Protein AF-A0A522DQC0-F1 (afdb_monomer)

Mean predicted aligned error: 7.83 Å

Sequence (128 aa):
MSCIRFNTAAQRRQMRAMAPAMLTSEQAAVLHPSPEITPSKLSRLRLLAAHTNPKIRESVASSPNTPADVFAALARDTDEGVRSCVARNEATPCDVLRSLADDRSERVRGFLAVNFYVPSDVMQRLAR

Radius of gyration: 23.5 Å; Cα contacts (8 Å, |Δi|>4): 127; chains: 1; bounding box: 37×44×71 Å

pLDDT: mean 92.21, std 9.68, range [51.28, 98.75]

Structure (mmCIF, N/CA/C/O backbone):
data_AF-A0A522DQC0-F1
#
_entry.id   AF-A0A522DQC0-F1
#
loop_
_atom_site.group_PDB
_atom_site.id
_atom_site.type_symbol
_atom_site.label_atom_id
_atom_site.label_alt_id
_atom_site.label_comp_id
_atom_site.label_asym_id
_atom_site.label_entity_id
_atom_site.label_seq_id
_atom_site.pdbx_PDB_ins_code
_atom_site.Cartn_x
_atom_site.Cartn_y
_atom_site.Cartn_z
_atom_site.occupancy
_atom_site.B_iso_or_equiv
_atom_site.auth_seq_id
_atom_site.auth_comp_id
_atom_site.auth_asym_id
_atom_site.auth_atom_id
_atom_site.pdbx_PDB_model_num
ATOM 1 N N . MET A 1 1 ? -0.434 19.358 60.587 1.00 52.31 1 MET A N 1
ATOM 2 C CA . MET A 1 1 ? -1.896 19.273 60.363 1.00 52.31 1 MET A CA 1
ATOM 3 C C . MET A 1 1 ? -2.136 19.262 58.862 1.00 52.31 1 MET A C 1
ATOM 5 O O . MET A 1 1 ? -1.860 20.260 58.217 1.00 52.31 1 MET A O 1
ATOM 9 N N . SER A 1 2 ? -2.508 18.112 58.294 1.00 51.28 2 SER A N 1
ATOM 10 C CA . SER A 1 2 ? -2.660 17.948 56.842 1.00 51.28 2 SER A CA 1
ATOM 11 C C . SER A 1 2 ? -4.029 18.461 56.391 1.00 51.28 2 SER A C 1
ATOM 13 O O . SER A 1 2 ? -5.060 17.949 56.823 1.00 51.28 2 SER A O 1
ATOM 15 N N . CYS A 1 3 ? -4.043 19.492 55.548 1.00 53.19 3 CYS A N 1
ATOM 16 C CA . CYS A 1 3 ? -5.248 20.133 55.025 1.00 53.19 3 CYS A CA 1
ATOM 17 C C . CYS A 1 3 ? -5.800 19.356 53.820 1.00 53.19 3 CYS A C 1
ATOM 19 O O . CYS A 1 3 ? -5.834 19.876 52.706 1.00 53.19 3 CYS A O 1
ATOM 21 N N . ILE A 1 4 ? -6.221 18.103 54.007 1.00 58.44 4 ILE A N 1
ATOM 22 C CA . ILE A 1 4 ? -6.926 17.378 52.943 1.00 58.44 4 ILE A CA 1
ATOM 23 C C . ILE A 1 4 ? -8.374 17.879 52.922 1.00 58.44 4 ILE A C 1
ATOM 25 O O . ILE A 1 4 ? -9.201 17.483 53.742 1.00 58.44 4 ILE A O 1
ATOM 29 N N . ARG A 1 5 ? -8.687 18.790 51.994 1.00 73.50 5 ARG A N 1
ATOM 30 C CA . ARG A 1 5 ? -10.072 19.169 51.683 1.00 73.50 5 ARG A CA 1
ATOM 31 C C . ARG A 1 5 ? -10.672 18.134 50.737 1.00 73.50 5 ARG A C 1
ATOM 33 O O . ARG A 1 5 ? -10.194 17.962 49.620 1.00 73.50 5 ARG A O 1
ATOM 40 N N . PHE A 1 6 ? -11.755 17.490 51.159 1.00 79.50 6 PHE A N 1
ATOM 41 C CA . PHE A 1 6 ? -12.569 16.662 50.273 1.00 79.50 6 PHE A CA 1
ATOM 42 C C . PHE A 1 6 ? -13.533 17.536 49.465 1.00 79.50 6 PHE A C 1
ATOM 44 O O . PHE A 1 6 ? -14.190 18.419 50.016 1.00 79.50 6 PHE A O 1
ATOM 51 N N . ASN A 1 7 ? -13.655 17.262 48.165 1.00 88.00 7 ASN A N 1
ATOM 52 C CA . ASN A 1 7 ? -14.632 17.939 47.315 1.00 88.00 7 ASN A CA 1
ATOM 53 C C . ASN A 1 7 ? -16.065 17.655 47.783 1.00 88.00 7 ASN A C 1
ATOM 55 O O . ASN A 1 7 ? -16.424 16.513 48.092 1.00 88.00 7 ASN A O 1
ATOM 59 N N . THR A 1 8 ? -16.905 18.689 47.770 1.00 91.69 8 THR A N 1
ATOM 60 C CA . THR A 1 8 ? -18.338 18.575 48.056 1.00 91.69 8 THR A CA 1
ATOM 61 C C . THR A 1 8 ? -19.047 17.729 46.995 1.00 91.69 8 THR A C 1
ATOM 63 O O . THR A 1 8 ? -18.550 17.520 45.885 1.00 91.69 8 THR A O 1
ATOM 66 N N . ALA A 1 9 ? -20.256 17.252 47.301 1.00 90.75 9 ALA A N 1
ATOM 67 C CA . ALA A 1 9 ? -21.070 16.519 46.331 1.00 90.75 9 ALA A CA 1
ATOM 68 C C . ALA A 1 9 ? -21.357 17.342 45.059 1.00 90.75 9 ALA A C 1
ATOM 70 O O . ALA A 1 9 ? -21.350 16.786 43.962 1.00 90.75 9 ALA A O 1
ATOM 71 N N . ALA A 1 10 ? -21.552 18.659 45.196 1.00 89.38 10 ALA A N 1
ATOM 72 C CA . ALA A 1 10 ? -21.733 19.565 44.065 1.00 89.38 10 ALA A CA 1
ATOM 73 C C . ALA A 1 10 ? -20.464 19.656 43.205 1.00 89.38 10 ALA A C 1
ATOM 75 O O . ALA A 1 10 ? -20.542 19.466 41.994 1.00 89.38 10 ALA A O 1
ATOM 76 N N . GLN A 1 11 ? -19.295 19.822 43.833 1.00 89.94 11 GLN A N 1
ATOM 77 C CA . GLN A 1 11 ? -18.004 19.850 43.135 1.00 89.94 11 GLN A CA 1
ATOM 78 C C . GLN A 1 11 ? -17.723 18.529 42.405 1.00 89.94 11 GLN A C 1
ATOM 80 O O . GLN A 1 11 ? -17.320 18.542 41.248 1.00 89.94 11 GLN A O 1
ATOM 85 N N . ARG A 1 12 ? -18.015 17.374 43.019 1.00 87.44 12 ARG A N 1
ATOM 86 C CA . ARG A 1 12 ? -17.865 16.063 42.357 1.00 87.44 12 ARG A CA 1
ATOM 87 C C . ARG A 1 12 ? -18.807 15.885 41.163 1.00 87.44 12 ARG A C 1
ATOM 89 O O . ARG A 1 12 ? -18.398 15.307 40.160 1.00 87.44 12 ARG A O 1
ATOM 96 N N . ARG A 1 13 ? -20.053 16.368 41.247 1.00 87.62 13 ARG A N 1
ATOM 97 C CA . ARG A 1 13 ? -20.993 16.350 40.110 1.00 87.62 13 ARG A CA 1
ATOM 98 C C . ARG A 1 13 ? -20.512 17.248 38.975 1.00 87.62 13 ARG A C 1
ATOM 100 O O . ARG A 1 13 ? -20.504 16.803 37.834 1.00 87.62 13 ARG A O 1
ATOM 107 N N . GLN A 1 14 ? -20.057 18.457 39.294 1.00 85.12 14 GLN A N 1
ATOM 108 C CA . GLN A 1 14 ? -19.501 19.387 38.313 1.00 85.12 14 GLN A CA 1
ATOM 109 C C . GLN A 1 14 ? -18.266 18.802 37.618 1.00 85.12 14 GLN A C 1
ATOM 111 O O . GLN A 1 14 ? -18.183 18.842 36.399 1.00 85.12 14 GLN A O 1
ATOM 116 N N . MET A 1 15 ? -17.357 18.167 38.363 1.00 81.19 15 MET A N 1
ATOM 117 C CA . MET A 1 15 ? -16.194 17.491 37.778 1.00 81.19 15 MET A CA 1
ATOM 118 C C . MET A 1 15 ? -16.575 16.338 36.847 1.00 81.19 15 MET A C 1
ATOM 120 O O . MET A 1 15 ? -15.904 16.149 35.847 1.00 81.19 15 MET A O 1
ATOM 124 N N . ARG A 1 16 ? -17.638 15.574 37.144 1.00 81.81 16 ARG A N 1
ATOM 125 C CA . ARG A 1 16 ? -18.143 14.525 36.236 1.00 81.81 16 ARG A CA 1
ATOM 126 C C . ARG A 1 16 ? -18.809 15.107 34.991 1.00 81.81 16 ARG A C 1
ATOM 128 O O . ARG A 1 16 ? -18.654 14.542 33.921 1.00 81.81 16 ARG A O 1
ATOM 135 N N . ALA A 1 17 ? -19.521 16.224 35.128 1.00 81.56 17 ALA A N 1
ATOM 136 C CA . ALA A 1 17 ? -20.143 16.922 34.003 1.00 81.56 17 ALA A CA 1
ATOM 137 C C . ALA A 1 17 ? -19.109 17.589 33.078 1.00 81.56 17 ALA A C 1
ATOM 139 O O . ALA A 1 17 ? -19.337 17.695 31.880 1.00 81.56 17 ALA A O 1
ATOM 140 N N . MET A 1 18 ? -17.978 18.028 33.640 1.00 73.31 18 MET A N 1
ATOM 141 C CA . MET A 1 18 ? -16.846 18.598 32.903 1.00 73.31 18 MET A CA 1
ATOM 142 C C . MET A 1 18 ? -15.762 17.566 32.574 1.00 73.31 18 MET A C 1
ATOM 144 O O . MET A 1 18 ? -14.758 17.921 31.958 1.00 73.31 18 MET A O 1
ATOM 148 N N . ALA A 1 19 ? -15.924 16.308 33.001 1.00 70.31 19 ALA A N 1
ATOM 149 C CA . ALA A 1 19 ? -14.997 15.253 32.631 1.00 70.31 19 ALA A CA 1
ATOM 150 C C . ALA A 1 19 ? -15.124 15.068 31.119 1.00 70.31 19 ALA A C 1
ATOM 152 O O . ALA A 1 19 ? -16.248 14.889 30.641 1.00 70.31 19 ALA A O 1
ATOM 153 N N . PRO A 1 20 ? -14.020 15.128 30.356 1.00 66.19 20 PRO A N 1
ATOM 154 C CA . PRO A 1 20 ? -14.091 14.829 28.941 1.00 66.19 20 PRO A CA 1
ATOM 155 C C . PRO A 1 20 ? -14.673 13.423 28.810 1.00 66.19 20 PRO A C 1
ATOM 157 O O . PRO A 1 20 ? -14.098 12.456 29.316 1.00 66.19 20 PRO A O 1
ATOM 160 N N . ALA A 1 21 ? -15.845 13.313 28.185 1.00 71.44 21 ALA A N 1
ATOM 161 C CA . ALA A 1 21 ? -16.323 12.020 27.743 1.00 71.44 21 ALA A CA 1
ATOM 162 C C . ALA A 1 21 ? -15.243 11.491 26.799 1.00 71.44 21 ALA A C 1
ATOM 164 O O . ALA A 1 21 ? -14.893 12.172 25.832 1.00 71.44 21 ALA A O 1
ATOM 165 N N . MET A 1 22 ? -14.654 10.335 27.114 1.00 76.06 22 MET A N 1
ATOM 166 C CA . MET A 1 22 ? -13.782 9.671 26.155 1.00 76.06 22 MET A CA 1
ATOM 167 C C . MET A 1 22 ? -14.640 9.350 24.940 1.00 76.06 22 MET A C 1
ATOM 169 O O . MET A 1 22 ? -15.481 8.455 24.987 1.00 76.06 22 MET A O 1
ATOM 173 N N . LEU A 1 23 ? -14.471 10.155 23.894 1.00 83.75 23 LEU A N 1
ATOM 174 C CA . LEU A 1 23 ? -15.137 9.940 22.626 1.00 83.75 23 LEU A CA 1
ATOM 175 C C . LEU A 1 23 ? -14.672 8.594 22.079 1.00 83.75 23 LEU A C 1
ATOM 177 O O . LEU A 1 23 ? -13.484 8.265 22.143 1.00 83.75 23 LEU A O 1
ATOM 181 N N . THR A 1 24 ? -15.600 7.829 21.517 1.00 88.94 24 THR A N 1
ATOM 182 C CA . THR A 1 24 ? -15.217 6.696 20.675 1.00 88.94 24 THR A CA 1
ATOM 183 C C . THR A 1 24 ? -14.480 7.215 19.435 1.00 88.94 24 THR A C 1
ATOM 185 O O . THR A 1 24 ? -14.601 8.388 19.066 1.00 88.94 24 THR A O 1
ATOM 188 N N . SER A 1 25 ? -13.721 6.350 18.759 1.00 84.12 25 SER A N 1
ATOM 189 C CA . SER A 1 25 ? -13.067 6.693 17.486 1.00 84.12 25 SER A CA 1
ATOM 190 C C . SER A 1 25 ? -14.065 7.233 16.455 1.00 84.12 25 SER A C 1
ATOM 192 O O . SER A 1 25 ? -13.773 8.205 15.764 1.00 84.12 25 SER A O 1
ATOM 194 N N . GLU A 1 26 ? -15.265 6.656 16.408 1.00 90.12 26 GLU A N 1
ATOM 195 C CA . GLU A 1 26 ? -16.369 7.089 15.547 1.00 90.12 26 GLU A CA 1
ATOM 196 C C . GLU A 1 26 ? -16.851 8.502 15.899 1.00 90.12 26 GLU A C 1
ATOM 198 O O . GLU A 1 26 ? -16.971 9.354 15.020 1.00 90.12 26 GLU A O 1
ATOM 203 N N .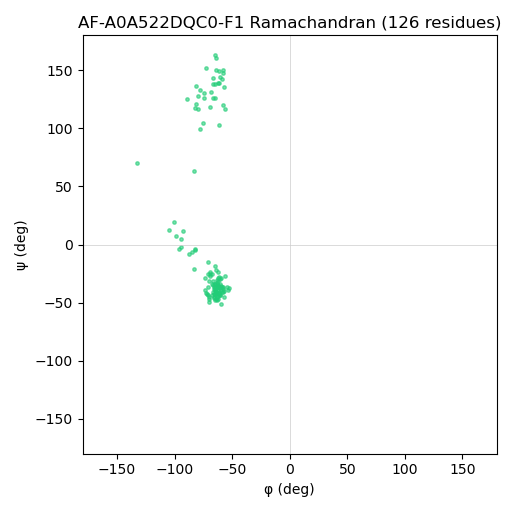 GLN A 1 27 ? -17.069 8.790 17.186 1.00 91.00 27 GLN A N 1
ATOM 204 C CA . GLN A 1 27 ? -17.501 10.116 17.639 1.00 91.00 27 GLN A CA 1
ATOM 205 C C . GLN A 1 27 ? -16.443 11.189 17.357 1.00 91.00 27 GLN A C 1
ATOM 207 O O . GLN A 1 27 ? -16.780 12.288 16.917 1.00 91.00 27 GLN A O 1
ATOM 212 N N . ALA A 1 28 ? -15.163 10.870 17.566 1.00 88.19 28 ALA A N 1
ATOM 213 C CA . ALA A 1 28 ? -14.063 11.768 17.231 1.00 88.19 28 ALA A CA 1
ATOM 214 C C . ALA A 1 28 ? -13.977 12.029 15.716 1.00 88.19 28 ALA A C 1
ATOM 216 O O . ALA A 1 28 ? -13.781 13.173 15.307 1.00 88.19 28 ALA A O 1
ATOM 217 N N . ALA A 1 29 ? -14.178 11.001 14.884 1.00 88.88 29 ALA A N 1
ATOM 218 C CA . ALA A 1 29 ? -14.164 11.130 13.428 1.00 88.88 29 ALA A CA 1
ATOM 219 C C . ALA A 1 29 ? -15.320 11.994 12.892 1.00 88.88 29 ALA A C 1
ATOM 221 O O . ALA A 1 29 ? -15.118 12.762 11.955 1.00 88.88 29 ALA A O 1
ATOM 222 N N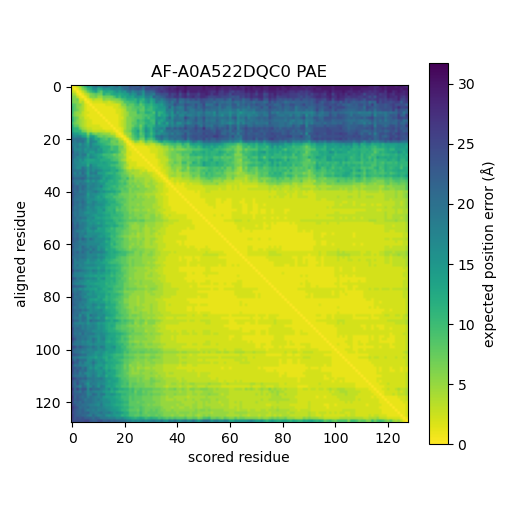 . VAL A 1 30 ? -16.511 11.916 13.500 1.00 90.75 30 VAL A N 1
ATOM 223 C CA . VAL A 1 30 ? -17.662 12.765 13.134 1.00 90.75 30 VAL A CA 1
ATOM 224 C C . VAL A 1 30 ? -17.401 14.236 13.461 1.00 90.75 30 VAL A C 1
ATOM 226 O O . VAL A 1 30 ? -17.745 15.113 12.673 1.00 90.75 30 VAL A O 1
ATOM 229 N N . LEU A 1 31 ? -16.785 14.517 14.612 1.00 90.62 31 LEU A N 1
ATOM 230 C CA . LEU A 1 31 ? -16.466 15.888 15.024 1.00 90.62 31 LEU A CA 1
ATOM 231 C C . LEU A 1 31 ? -15.292 16.486 14.237 1.00 90.62 31 LEU A C 1
ATOM 233 O O . LEU A 1 31 ? -15.223 17.704 14.059 1.00 90.62 31 LEU A O 1
ATOM 237 N N . HIS A 1 32 ? -14.375 15.639 13.767 1.00 87.81 32 HIS A N 1
ATOM 238 C CA . HIS A 1 32 ? -13.158 16.039 13.066 1.00 87.81 32 HIS A CA 1
ATOM 239 C C . HIS A 1 32 ? -12.966 15.207 11.788 1.00 87.81 32 HIS A C 1
ATOM 241 O O . HIS A 1 32 ? -12.054 14.374 11.723 1.00 87.81 32 HIS A O 1
ATOM 247 N N . PRO A 1 33 ? -13.813 15.412 10.761 1.00 87.62 33 PRO A N 1
ATOM 248 C CA . PRO A 1 33 ? -13.716 14.643 9.533 1.00 87.62 33 PRO A CA 1
ATOM 249 C C . PRO A 1 33 ? -12.393 14.935 8.822 1.00 87.62 33 PRO A C 1
ATOM 251 O O . PRO A 1 33 ? -11.956 16.084 8.710 1.00 87.62 33 PRO A O 1
ATOM 254 N N . SER A 1 34 ? -11.757 13.882 8.308 1.00 84.06 34 SER A N 1
ATOM 255 C CA . SER A 1 34 ? -10.615 14.050 7.409 1.00 84.06 34 SER A CA 1
ATOM 256 C C . SER A 1 34 ? -11.084 14.690 6.099 1.00 84.06 34 SER A C 1
ATOM 258 O O . SER A 1 34 ? -12.134 14.304 5.583 1.00 84.06 34 SER A O 1
ATOM 260 N N . PRO A 1 35 ? -10.327 15.647 5.535 1.00 85.81 35 PRO A N 1
ATOM 261 C CA . PRO A 1 35 ? -10.701 16.275 4.276 1.00 85.81 35 PRO A CA 1
ATOM 262 C C . PRO A 1 35 ? -10.703 15.255 3.135 1.00 85.81 35 PRO A C 1
ATOM 264 O O . PRO A 1 35 ? -9.904 14.313 3.123 1.00 85.81 35 PRO A O 1
ATOM 267 N N . GLU A 1 36 ? -11.565 15.488 2.146 1.00 89.25 36 GLU A N 1
ATOM 268 C CA . GLU A 1 36 ? -11.643 14.656 0.948 1.00 89.25 36 GLU A CA 1
ATOM 269 C C . GLU A 1 36 ? -10.306 14.594 0.196 1.00 89.25 36 GLU A C 1
ATOM 271 O O . GLU A 1 36 ? -9.489 15.526 0.193 1.00 89.25 36 GLU A O 1
ATOM 276 N N . ILE A 1 37 ? -10.079 13.471 -0.485 1.00 89.94 37 ILE A N 1
ATOM 277 C CA . ILE A 1 37 ? -8.897 13.290 -1.322 1.00 89.94 37 ILE A CA 1
ATOM 278 C C . ILE A 1 37 ? -9.097 14.085 -2.612 1.00 89.94 37 ILE A C 1
ATOM 280 O O . ILE A 1 37 ? -9.828 13.681 -3.512 1.00 89.94 37 ILE A O 1
ATOM 284 N N . THR A 1 38 ? -8.413 15.220 -2.717 1.00 94.31 38 THR A N 1
ATOM 285 C CA . THR A 1 38 ? -8.517 16.076 -3.898 1.00 94.31 38 THR A CA 1
ATOM 286 C C . THR A 1 38 ? -7.800 15.470 -5.116 1.00 94.31 38 THR A C 1
ATOM 288 O O . THR A 1 38 ? -6.767 14.803 -4.964 1.00 94.31 38 THR A O 1
ATOM 291 N N . PRO A 1 39 ? -8.245 15.776 -6.352 1.00 95.00 39 PRO A N 1
ATOM 292 C CA . PRO A 1 39 ? -7.532 15.373 -7.567 1.00 95.00 39 PRO A CA 1
ATOM 293 C C . PRO A 1 39 ? -6.066 15.829 -7.582 1.00 95.00 39 PRO A C 1
ATOM 295 O O . PRO A 1 39 ? -5.184 15.084 -8.002 1.00 95.00 39 PRO A O 1
ATOM 298 N N . SER A 1 40 ? -5.774 17.022 -7.050 1.00 94.56 40 SER A N 1
ATOM 299 C CA . SER A 1 40 ? -4.404 17.542 -6.950 1.00 94.56 40 SER A CA 1
ATOM 300 C C . SER A 1 40 ? -3.516 16.710 -6.020 1.00 94.56 40 SER A C 1
ATOM 302 O O . SER A 1 40 ? -2.326 16.538 -6.295 1.00 94.56 40 SER A O 1
ATOM 304 N N . LYS A 1 41 ? -4.079 16.140 -4.946 1.00 93.94 41 LYS A N 1
ATOM 305 C CA . LYS A 1 41 ? -3.370 15.213 -4.058 1.00 93.94 41 LYS A CA 1
ATOM 306 C C . LYS A 1 41 ? -3.043 13.904 -4.777 1.00 93.94 41 LYS A C 1
ATOM 308 O O . LYS A 1 41 ? -1.906 13.446 -4.684 1.00 93.94 41 LYS A O 1
ATOM 313 N N . LEU A 1 42 ? -3.984 13.354 -5.546 1.00 95.62 42 LEU A N 1
ATOM 314 C CA . LEU A 1 42 ? -3.753 12.148 -6.351 1.00 95.62 42 LEU A CA 1
ATOM 315 C C . LEU A 1 42 ? -2.672 12.3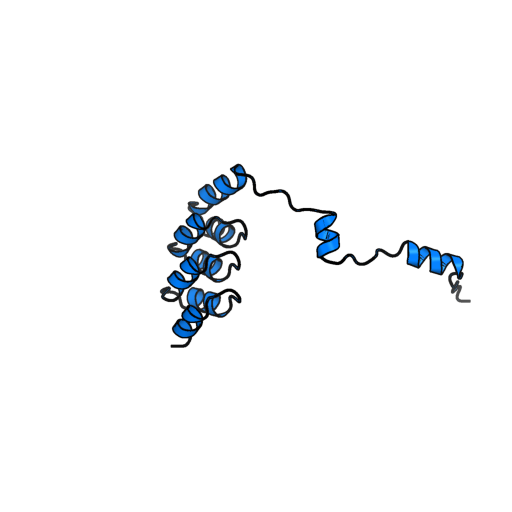69 -7.416 1.00 95.62 42 LEU A C 1
ATOM 317 O O . LEU A 1 42 ? -1.768 11.548 -7.562 1.00 95.62 42 LEU A O 1
ATOM 321 N N . SER A 1 43 ? -2.712 13.504 -8.119 1.00 96.31 43 SER A N 1
ATOM 322 C CA . SER A 1 43 ? -1.675 13.873 -9.090 1.00 96.31 43 SER A CA 1
ATOM 323 C C . SER A 1 43 ? -0.296 13.989 -8.442 1.00 96.31 43 SER A C 1
ATOM 325 O O . SER A 1 43 ? 0.695 13.534 -9.010 1.00 96.31 43 SER A O 1
ATOM 327 N N . ARG A 1 44 ? -0.218 14.532 -7.219 1.00 96.81 44 ARG A N 1
ATOM 328 C CA . ARG A 1 44 ? 1.040 14.594 -6.466 1.00 96.81 44 ARG A CA 1
ATOM 329 C C . ARG A 1 44 ? 1.562 13.204 -6.100 1.00 96.81 44 ARG A C 1
ATOM 331 O O . ARG A 1 44 ? 2.761 12.984 -6.216 1.00 96.81 44 ARG A O 1
ATOM 338 N N . LEU A 1 45 ? 0.698 12.264 -5.710 1.00 97.19 45 LEU A N 1
ATOM 339 C CA . LEU A 1 45 ? 1.116 10.880 -5.442 1.00 97.19 45 LEU A CA 1
ATOM 340 C C . LEU A 1 45 ? 1.698 10.213 -6.695 1.00 97.19 45 LEU A C 1
ATOM 342 O O . LEU A 1 45 ? 2.751 9.590 -6.606 1.00 97.19 45 LEU A O 1
ATOM 346 N N . ARG A 1 46 ? 1.077 10.411 -7.867 1.00 97.88 46 ARG A N 1
ATOM 347 C CA . ARG A 1 46 ? 1.610 9.913 -9.148 1.00 97.88 46 ARG A CA 1
ATOM 348 C C . ARG A 1 46 ? 2.984 10.497 -9.476 1.00 97.88 46 ARG A C 1
ATOM 350 O O . ARG A 1 46 ? 3.877 9.757 -9.870 1.00 97.88 46 ARG A O 1
ATOM 357 N N . LEU A 1 47 ? 3.170 11.801 -9.269 1.00 97.88 47 LEU A N 1
ATOM 358 C CA . LEU A 1 47 ? 4.463 12.459 -9.478 1.00 97.88 47 LEU A CA 1
ATOM 359 C C . LEU A 1 47 ? 5.547 11.897 -8.543 1.00 97.88 47 LEU A C 1
ATOM 361 O O . LEU A 1 47 ? 6.645 11.571 -8.985 1.00 97.88 47 LEU A O 1
ATOM 365 N N . LEU A 1 48 ? 5.234 11.763 -7.252 1.00 98.25 48 LEU A N 1
ATOM 366 C CA . LEU A 1 48 ? 6.179 11.274 -6.246 1.00 98.25 48 LEU A CA 1
ATOM 367 C C . LEU A 1 48 ? 6.507 9.783 -6.418 1.00 98.25 48 LEU A C 1
ATOM 369 O O . LEU A 1 48 ? 7.611 9.363 -6.076 1.00 98.25 48 LEU A O 1
ATOM 373 N N . ALA A 1 49 ? 5.597 8.995 -6.997 1.00 98.12 49 ALA A N 1
ATOM 374 C CA . ALA A 1 49 ? 5.831 7.588 -7.316 1.00 98.12 49 ALA A CA 1
ATOM 375 C C . ALA A 1 49 ? 6.938 7.381 -8.360 1.00 98.12 49 ALA A C 1
ATOM 377 O O . ALA A 1 49 ? 7.522 6.308 -8.411 1.00 98.12 49 ALA A O 1
ATOM 378 N N . ALA A 1 50 ? 7.254 8.393 -9.172 1.00 97.69 50 ALA A N 1
ATOM 379 C CA . ALA A 1 50 ? 8.333 8.344 -10.159 1.00 97.69 50 ALA A CA 1
ATOM 380 C C . ALA A 1 50 ? 9.631 9.015 -9.668 1.00 97.69 50 ALA A C 1
ATOM 382 O O . ALA A 1 50 ? 10.574 9.192 -10.439 1.00 97.69 50 ALA A O 1
ATOM 383 N N . HIS A 1 51 ? 9.695 9.427 -8.398 1.00 98.50 51 HIS A N 1
ATOM 384 C CA . HIS A 1 51 ? 10.848 10.147 -7.870 1.00 98.50 51 HIS A CA 1
ATOM 385 C C . HIS A 1 51 ? 12.104 9.258 -7.827 1.00 98.50 51 HIS A C 1
ATOM 387 O O . HIS A 1 51 ? 12.032 8.078 -7.490 1.00 98.50 51 HIS A O 1
ATOM 393 N N . THR A 1 52 ? 13.280 9.827 -8.107 1.00 98.12 52 THR A N 1
ATOM 394 C CA . THR A 1 52 ? 14.562 9.095 -8.165 1.00 98.12 52 THR A CA 1
ATOM 395 C C . THR A 1 52 ? 14.944 8.453 -6.829 1.00 98.12 52 THR A C 1
ATOM 397 O O . THR A 1 52 ? 15.372 7.302 -6.784 1.00 98.12 52 THR A O 1
ATOM 400 N N . ASN A 1 53 ? 14.741 9.177 -5.726 1.00 98.38 53 ASN A N 1
ATOM 401 C CA . ASN A 1 53 ? 14.964 8.677 -4.370 1.00 98.38 53 ASN A CA 1
ATOM 402 C C . ASN A 1 53 ? 13.918 7.605 -3.974 1.00 98.38 53 ASN A C 1
ATOM 404 O O . ASN A 1 53 ? 12.735 7.949 -3.858 1.00 98.38 53 ASN A O 1
ATOM 408 N N . PRO A 1 54 ? 14.331 6.353 -3.686 1.00 98.44 54 PRO A N 1
ATOM 409 C CA . PRO A 1 54 ? 13.419 5.281 -3.286 1.00 98.44 54 PRO A CA 1
ATOM 410 C C . PRO A 1 54 ? 12.658 5.587 -1.994 1.00 98.44 54 PRO A C 1
ATOM 412 O O . PRO A 1 54 ? 11.499 5.214 -1.888 1.00 98.44 54 PRO A O 1
ATOM 415 N N . LYS A 1 55 ? 13.220 6.362 -1.055 1.00 98.44 55 LYS A N 1
ATOM 416 C CA . LYS A 1 55 ? 12.514 6.750 0.182 1.00 98.44 55 LYS A CA 1
ATOM 417 C C . LYS A 1 55 ? 11.273 7.599 -0.069 1.00 98.44 55 LYS A C 1
ATOM 419 O O . LYS A 1 55 ? 10.297 7.506 0.672 1.00 98.44 55 LYS A O 1
ATOM 424 N N . ILE A 1 56 ? 11.270 8.388 -1.142 1.00 98.50 56 ILE A N 1
ATOM 425 C C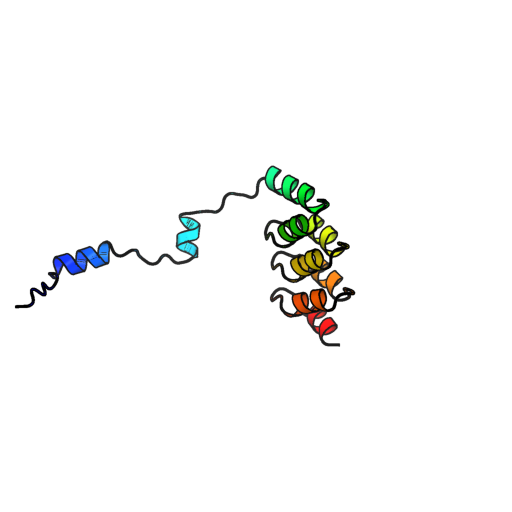A . ILE A 1 56 ? 10.072 9.130 -1.544 1.00 98.50 56 ILE A CA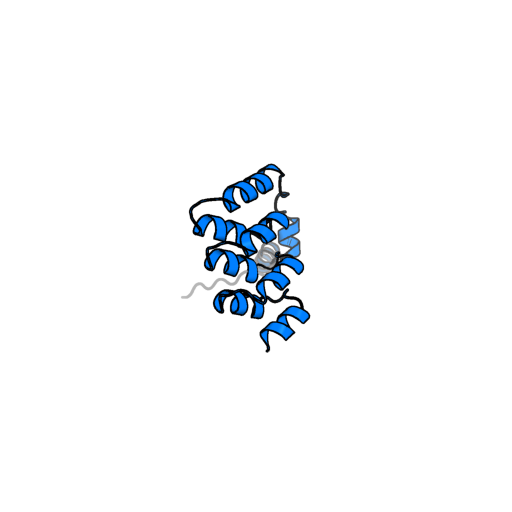 1
ATOM 426 C C . ILE A 1 56 ? 9.041 8.170 -2.138 1.00 98.50 56 ILE A C 1
ATOM 428 O O . ILE A 1 56 ? 7.867 8.247 -1.781 1.00 98.50 56 ILE A O 1
ATOM 432 N N . ARG A 1 57 ? 9.462 7.205 -2.958 1.00 98.69 57 ARG A N 1
ATOM 433 C CA . ARG A 1 57 ? 8.555 6.184 -3.500 1.00 98.69 57 ARG A CA 1
ATOM 434 C C . ARG A 1 57 ? 7.987 5.265 -2.413 1.00 98.69 57 ARG A C 1
ATOM 436 O O . ARG A 1 57 ? 6.795 4.981 -2.438 1.00 98.69 57 ARG A O 1
ATOM 443 N N . GLU A 1 58 ? 8.780 4.897 -1.404 1.00 98.62 58 GLU A N 1
ATOM 444 C CA . GLU A 1 58 ? 8.335 4.171 -0.201 1.00 98.62 58 GLU A CA 1
ATOM 445 C C . GLU A 1 58 ? 7.221 4.932 0.534 1.00 98.62 58 GLU A C 1
ATOM 447 O O . GLU A 1 58 ? 6.244 4.327 0.985 1.00 98.62 58 GLU A O 1
ATOM 452 N N . SER A 1 59 ? 7.329 6.264 0.626 1.00 98.31 59 SER A N 1
ATOM 453 C CA . SER A 1 59 ? 6.302 7.103 1.257 1.00 98.31 59 SER A CA 1
ATOM 454 C C . SER A 1 59 ? 4.975 7.067 0.493 1.00 98.31 59 SER A C 1
ATOM 456 O O . SER A 1 59 ? 3.911 7.000 1.107 1.00 98.31 59 SER A O 1
ATOM 458 N N . VAL A 1 60 ? 5.032 7.014 -0.843 1.00 98.44 60 VAL A N 1
ATOM 459 C CA . VAL A 1 60 ? 3.846 6.829 -1.687 1.00 98.44 60 VAL A CA 1
ATOM 460 C C . VAL A 1 60 ? 3.299 5.413 -1.525 1.00 98.44 60 VAL A C 1
ATOM 462 O O . VAL A 1 60 ? 2.109 5.250 -1.278 1.00 98.44 60 VAL A O 1
ATOM 465 N N . ALA A 1 61 ? 4.146 4.384 -1.571 1.00 98.50 61 ALA A N 1
ATOM 466 C CA . ALA A 1 61 ? 3.730 2.996 -1.366 1.00 98.50 61 ALA A CA 1
ATOM 467 C C . ALA A 1 61 ? 3.083 2.761 0.010 1.00 98.50 61 ALA A C 1
ATOM 469 O O . ALA A 1 61 ? 2.232 1.891 0.135 1.00 98.50 61 ALA A O 1
ATOM 470 N N . SER A 1 62 ? 3.453 3.539 1.030 1.00 98.06 62 SER A N 1
ATOM 471 C CA . SER A 1 62 ? 2.904 3.436 2.392 1.00 98.06 62 SER A CA 1
ATOM 472 C C . SER A 1 62 ? 1.631 4.263 2.614 1.00 98.06 62 SER A C 1
ATOM 474 O O . SER A 1 62 ? 1.023 4.177 3.677 1.00 98.06 62 SER A O 1
ATOM 476 N N . SER A 1 63 ? 1.231 5.099 1.653 1.00 96.69 63 SER A N 1
ATOM 477 C CA . SER A 1 63 ? 0.037 5.935 1.786 1.00 96.69 63 SER A CA 1
ATOM 478 C C . SER A 1 63 ? -1.237 5.107 1.541 1.00 96.69 63 SER A C 1
ATOM 480 O O . SER A 1 63 ? -1.325 4.426 0.518 1.00 96.69 63 SER A O 1
ATOM 482 N N . PRO A 1 64 ? -2.271 5.206 2.400 1.00 94.50 64 PRO A N 1
ATOM 483 C CA . PRO A 1 64 ? -3.553 4.527 2.176 1.00 94.50 64 PRO A CA 1
ATOM 484 C C . PRO A 1 64 ? -4.358 5.146 1.022 1.00 94.50 64 PRO A C 1
ATOM 486 O O . PRO A 1 64 ? -5.289 4.544 0.508 1.00 94.50 64 PRO A O 1
ATOM 489 N N . ASN A 1 65 ? -3.990 6.356 0.589 1.00 95.06 65 ASN A N 1
ATOM 490 C CA . ASN A 1 65 ? -4.660 7.086 -0.492 1.00 95.06 65 ASN A CA 1
ATOM 491 C C . ASN A 1 65 ? -4.020 6.831 -1.864 1.00 95.06 65 ASN A C 1
ATOM 493 O O . ASN A 1 65 ? -4.245 7.595 -2.805 1.00 95.06 65 ASN A O 1
ATOM 497 N N . THR A 1 66 ? -3.136 5.840 -1.960 1.00 97.44 66 THR A N 1
ATOM 498 C CA . THR A 1 66 ? -2.380 5.579 -3.182 1.00 97.44 66 THR A CA 1
ATOM 499 C C . THR A 1 66 ? -3.287 4.934 -4.229 1.00 97.44 66 THR A C 1
ATOM 501 O O . THR A 1 66 ? -3.945 3.938 -3.940 1.00 97.44 66 THR A O 1
ATOM 504 N N . PRO A 1 67 ? -3.374 5.499 -5.447 1.00 96.88 67 PRO A N 1
ATOM 505 C CA . PRO A 1 67 ? -4.202 4.924 -6.500 1.00 96.88 67 PRO A CA 1
ATOM 506 C C . PRO A 1 67 ? -3.772 3.507 -6.893 1.00 96.88 67 PRO A C 1
ATOM 508 O O . PRO A 1 67 ? -2.583 3.186 -6.885 1.00 96.88 67 PRO A O 1
ATOM 511 N N . ALA A 1 68 ? -4.727 2.683 -7.326 1.00 96.88 68 ALA A N 1
ATOM 512 C CA . ALA A 1 68 ? -4.466 1.310 -7.759 1.00 96.88 68 ALA A CA 1
ATOM 513 C C . ALA A 1 68 ? -3.447 1.221 -8.913 1.00 96.88 68 ALA A C 1
ATOM 515 O O . ALA A 1 68 ? -2.584 0.343 -8.904 1.00 96.88 68 ALA A O 1
ATOM 516 N N . ASP A 1 69 ? -3.492 2.157 -9.871 1.00 97.25 69 ASP A N 1
ATOM 517 C CA . ASP A 1 69 ? -2.518 2.244 -10.967 1.00 97.25 69 ASP A CA 1
ATOM 518 C C . ASP A 1 69 ? -1.094 2.497 -10.451 1.00 97.25 69 ASP A C 1
ATOM 520 O O . ASP A 1 69 ? -0.129 1.907 -10.943 1.00 97.25 69 ASP A O 1
ATOM 524 N N . VAL A 1 70 ? -0.969 3.315 -9.403 1.00 98.38 70 VAL A N 1
ATOM 525 C CA . VAL A 1 70 ? 0.312 3.614 -8.755 1.00 98.38 70 VAL A CA 1
ATOM 526 C C . VAL A 1 70 ? 0.815 2.410 -7.965 1.00 98.38 70 VAL A C 1
ATOM 528 O O . VAL A 1 70 ? 1.991 2.073 -8.078 1.00 98.38 70 VAL A O 1
ATOM 531 N N . PHE A 1 71 ? -0.051 1.711 -7.228 1.00 98.56 71 PHE A N 1
ATOM 532 C CA . PHE A 1 71 ? 0.325 0.460 -6.562 1.00 98.56 71 PHE A CA 1
ATOM 533 C C . PHE A 1 71 ? 0.850 -0.582 -7.552 1.00 98.56 71 PHE A C 1
ATOM 535 O O . PHE A 1 71 ? 1.894 -1.181 -7.306 1.00 98.56 71 PHE A O 1
ATOM 542 N N . ALA A 1 72 ? 0.181 -0.759 -8.694 1.00 98.38 72 ALA A N 1
ATOM 543 C CA . ALA A 1 72 ? 0.621 -1.695 -9.724 1.00 98.38 72 ALA A CA 1
ATOM 544 C C . ALA A 1 72 ? 1.996 -1.327 -10.313 1.00 98.38 72 ALA A C 1
ATOM 546 O O . ALA A 1 72 ? 2.778 -2.215 -10.651 1.00 98.38 72 ALA A O 1
ATOM 547 N N . ALA A 1 73 ? 2.308 -0.032 -10.435 1.00 98.38 73 ALA A N 1
ATOM 548 C CA . ALA A 1 73 ? 3.632 0.428 -10.848 1.00 98.38 73 ALA A CA 1
ATOM 549 C C . ALA A 1 73 ? 4.693 0.170 -9.763 1.00 98.38 73 ALA A C 1
ATOM 551 O O . ALA A 1 73 ? 5.725 -0.434 -10.053 1.00 98.38 73 ALA A O 1
ATOM 552 N N . LEU A 1 74 ? 4.417 0.560 -8.514 1.00 98.62 74 LEU A N 1
ATOM 553 C CA . LEU A 1 74 ? 5.339 0.417 -7.380 1.00 98.62 74 LEU A CA 1
ATOM 554 C C . LEU A 1 74 ? 5.579 -1.048 -6.980 1.00 98.62 74 LEU A C 1
ATOM 556 O O . LEU A 1 74 ? 6.644 -1.379 -6.470 1.00 98.62 74 LEU A O 1
ATOM 560 N N . ALA A 1 75 ? 4.646 -1.957 -7.263 1.00 98.44 75 ALA A N 1
ATOM 561 C CA . ALA A 1 75 ? 4.848 -3.395 -7.078 1.00 98.44 75 ALA A CA 1
ATOM 562 C C . ALA A 1 75 ? 5.931 -3.977 -8.001 1.00 98.44 75 ALA A C 1
ATOM 564 O O . ALA A 1 75 ? 6.464 -5.044 -7.725 1.00 98.44 75 ALA A O 1
ATOM 565 N N . ARG A 1 76 ? 6.286 -3.277 -9.085 1.00 98.31 76 ARG A N 1
ATOM 566 C CA . ARG A 1 76 ? 7.375 -3.656 -10.001 1.00 98.31 76 ARG A CA 1
ATOM 567 C C . ARG A 1 76 ? 8.618 -2.786 -9.817 1.00 98.31 76 ARG A C 1
ATOM 569 O O . ARG A 1 76 ? 9.506 -2.808 -10.667 1.00 98.31 76 ARG A O 1
ATOM 576 N N . ASP A 1 77 ? 8.674 -2.000 -8.742 1.00 98.62 77 ASP A N 1
ATOM 577 C CA . ASP A 1 77 ? 9.789 -1.097 -8.479 1.00 98.62 77 ASP A CA 1
ATOM 578 C C . ASP A 1 77 ? 11.102 -1.872 -8.336 1.00 98.62 77 ASP A C 1
ATOM 580 O O . ASP A 1 77 ? 11.144 -2.987 -7.805 1.00 98.62 77 ASP A O 1
ATOM 584 N N . THR A 1 78 ? 12.199 -1.288 -8.810 1.00 98.06 78 THR A N 1
ATOM 585 C CA . THR A 1 78 ? 13.520 -1.914 -8.717 1.00 98.06 78 THR A CA 1
ATOM 586 C C . THR A 1 78 ? 13.987 -2.023 -7.267 1.00 98.06 78 THR A C 1
ATOM 588 O O . THR A 1 78 ? 14.659 -2.999 -6.916 1.00 98.06 78 THR A O 1
ATOM 591 N N . ASP A 1 79 ? 13.576 -1.077 -6.422 1.00 98.56 79 ASP A N 1
ATOM 592 C CA . ASP A 1 79 ? 13.897 -1.024 -5.006 1.00 98.56 79 ASP A CA 1
ATOM 593 C C . ASP A 1 79 ? 13.015 -1.982 -4.189 1.00 98.56 79 ASP A C 1
ATOM 595 O O . ASP A 1 79 ? 11.788 -1.999 -4.284 1.00 98.56 79 ASP A O 1
ATOM 599 N N . GLU A 1 80 ? 13.655 -2.827 -3.384 1.00 98.56 80 GLU A N 1
ATOM 600 C CA . GLU A 1 80 ? 12.970 -3.805 -2.535 1.00 98.56 80 GLU A CA 1
ATOM 601 C C . GLU A 1 80 ? 12.155 -3.155 -1.407 1.00 98.56 80 GLU A C 1
ATOM 603 O O . GLU A 1 80 ? 11.097 -3.672 -1.041 1.00 98.56 80 GLU A O 1
ATOM 608 N N . GLY A 1 81 ? 12.619 -2.027 -0.864 1.00 98.50 81 GLY A N 1
ATOM 609 C CA . GLY A 1 81 ? 11.926 -1.291 0.191 1.00 98.50 81 GLY A CA 1
ATOM 610 C C . GLY A 1 81 ? 10.583 -0.761 -0.296 1.00 98.50 81 GLY A C 1
ATOM 611 O O . GLY A 1 81 ? 9.569 -0.931 0.381 1.00 98.50 81 GLY A O 1
ATOM 612 N N . VAL A 1 82 ? 10.546 -0.226 -1.518 1.00 98.75 82 VAL 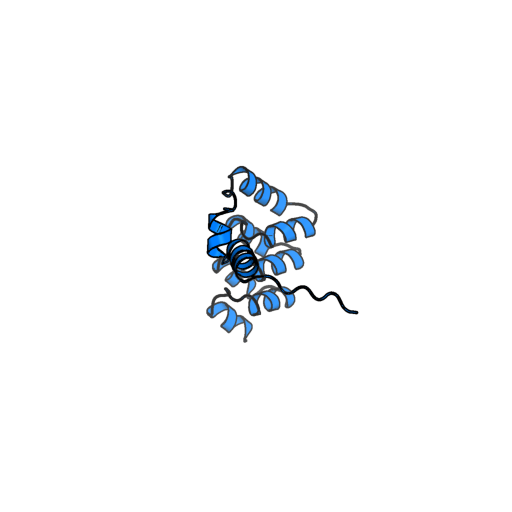A N 1
ATOM 613 C CA . VAL A 1 82 ? 9.301 0.215 -2.165 1.00 98.75 82 VAL A CA 1
ATOM 614 C C . VAL A 1 82 ? 8.313 -0.945 -2.309 1.00 98.75 82 VAL A C 1
ATOM 616 O O . VAL A 1 82 ? 7.174 -0.831 -1.850 1.00 98.75 82 VAL A O 1
ATOM 619 N N . ARG A 1 83 ? 8.745 -2.084 -2.871 1.00 98.75 83 ARG A N 1
ATOM 620 C CA . ARG A 1 83 ? 7.880 -3.272 -3.024 1.00 98.75 83 ARG A CA 1
ATOM 621 C C . ARG A 1 83 ? 7.412 -3.828 -1.675 1.00 98.75 83 ARG A C 1
ATOM 623 O O . ARG A 1 83 ? 6.258 -4.225 -1.539 1.00 98.75 83 ARG A O 1
ATOM 630 N N . SER A 1 84 ? 8.266 -3.777 -0.652 1.00 98.50 84 SER A N 1
ATOM 631 C CA . SER A 1 84 ? 7.928 -4.169 0.724 1.00 98.50 84 SER A CA 1
ATOM 632 C C . SER A 1 84 ? 6.843 -3.273 1.329 1.00 98.50 84 SER A C 1
ATOM 634 O O . SER A 1 84 ? 5.922 -3.763 1.981 1.00 98.50 84 SER A O 1
ATOM 636 N N . CYS A 1 85 ? 6.912 -1.960 1.086 1.00 98.56 85 CYS A N 1
ATOM 637 C CA . CYS A 1 85 ? 5.867 -1.024 1.496 1.00 98.56 85 CYS A CA 1
ATOM 638 C C . CYS A 1 85 ? 4.529 -1.323 0.810 1.00 98.56 85 CYS A C 1
ATOM 640 O O . CYS A 1 85 ? 3.503 -1.272 1.482 1.00 98.56 85 CYS A O 1
ATOM 642 N N . VAL A 1 86 ? 4.534 -1.691 -0.478 1.00 98.50 86 VAL A N 1
ATOM 643 C CA . VAL A 1 86 ? 3.314 -2.133 -1.178 1.00 98.50 86 VAL A CA 1
ATOM 644 C C . VAL A 1 86 ? 2.755 -3.410 -0.543 1.00 98.50 86 VAL A C 1
ATOM 646 O O . VAL A 1 86 ? 1.570 -3.455 -0.220 1.00 98.50 86 VAL A O 1
ATOM 649 N N . ALA A 1 87 ? 3.597 -4.420 -0.301 1.00 98.19 87 ALA A N 1
ATOM 650 C CA . ALA A 1 87 ? 3.178 -5.692 0.294 1.00 98.19 87 ALA A CA 1
ATOM 651 C C . ALA A 1 87 ? 2.539 -5.531 1.683 1.00 98.19 87 ALA A C 1
ATOM 653 O O . ALA A 1 87 ? 1.594 -6.246 2.002 1.00 98.19 87 ALA A O 1
ATOM 654 N N . ARG A 1 88 ? 3.029 -4.590 2.500 1.00 97.38 88 ARG A N 1
ATOM 655 C CA . ARG A 1 88 ? 2.519 -4.328 3.856 1.00 97.38 88 ARG A CA 1
ATOM 656 C C . ARG A 1 88 ? 1.280 -3.422 3.890 1.00 97.38 88 ARG A C 1
ATOM 658 O O . ARG A 1 88 ? 0.590 -3.397 4.902 1.00 97.38 88 ARG A O 1
ATOM 665 N N . ASN A 1 89 ? 1.028 -2.627 2.851 1.00 97.88 89 ASN A N 1
ATOM 666 C CA . ASN A 1 89 ? -0.047 -1.636 2.876 1.00 97.88 89 ASN A CA 1
ATOM 667 C C . ASN A 1 89 ? -1.432 -2.301 2.747 1.00 97.88 89 ASN A C 1
ATOM 669 O O . ASN A 1 89 ? -1.675 -3.113 1.856 1.00 97.88 89 ASN A O 1
ATOM 673 N N . GLU A 1 90 ? -2.339 -1.933 3.650 1.00 96.50 90 GLU A N 1
ATOM 674 C CA . GLU A 1 90 ? -3.708 -2.456 3.747 1.00 96.50 90 GLU A CA 1
ATOM 675 C C . GLU A 1 90 ? -4.608 -1.974 2.599 1.00 96.50 90 GLU A C 1
ATOM 677 O O . GLU A 1 90 ? -5.566 -2.643 2.229 1.00 96.50 90 GLU A O 1
ATOM 682 N N . ALA A 1 91 ? -4.285 -0.822 2.005 1.00 96.81 91 ALA A N 1
ATOM 683 C CA . ALA A 1 91 ? -5.004 -0.265 0.862 1.00 96.81 91 ALA A CA 1
ATOM 684 C C . ALA A 1 91 ? -4.564 -0.871 -0.483 1.00 96.81 91 ALA A C 1
ATOM 686 O O . ALA A 1 91 ? -5.126 -0.527 -1.526 1.00 96.81 91 ALA A O 1
ATOM 687 N N . THR A 1 92 ? -3.545 -1.738 -0.490 1.00 98.06 92 THR A N 1
ATOM 688 C CA . THR A 1 92 ? -3.046 -2.358 -1.718 1.00 98.06 92 THR A CA 1
ATOM 689 C C . THR A 1 92 ? -4.108 -3.295 -2.306 1.00 98.06 92 THR A C 1
ATOM 691 O O . THR A 1 92 ? -4.552 -4.218 -1.623 1.00 98.06 92 THR A O 1
ATOM 694 N N . PRO A 1 93 ? -4.492 -3.132 -3.586 1.00 97.75 93 PRO A N 1
ATOM 695 C CA . PRO A 1 93 ? -5.466 -4.013 -4.220 1.00 97.75 93 PRO A CA 1
ATOM 696 C C . PRO A 1 93 ? -5.026 -5.483 -4.218 1.00 97.75 93 PRO A C 1
ATOM 698 O O . PRO A 1 93 ? -3.861 -5.790 -4.480 1.00 97.75 93 PRO A O 1
ATOM 701 N N . CYS A 1 94 ? -5.976 -6.402 -4.027 1.00 96.94 94 CYS A N 1
ATOM 702 C CA . CYS A 1 94 ? -5.722 -7.848 -3.994 1.00 96.94 94 CYS A CA 1
ATOM 703 C C . CYS A 1 94 ? -4.952 -8.360 -5.221 1.00 96.94 94 CYS A C 1
ATOM 705 O O . CYS A 1 94 ? -4.082 -9.216 -5.094 1.00 96.94 94 CYS A O 1
ATOM 707 N N . ASP A 1 95 ? -5.233 -7.822 -6.407 1.00 96.62 95 ASP A N 1
ATOM 708 C CA . ASP A 1 95 ? -4.567 -8.223 -7.652 1.00 96.62 95 ASP A CA 1
ATOM 709 C C . ASP A 1 95 ? -3.078 -7.848 -7.647 1.00 96.62 95 ASP A C 1
ATOM 711 O O . ASP A 1 95 ? -2.234 -8.599 -8.136 1.00 96.62 95 ASP A O 1
ATOM 715 N N . VAL A 1 96 ? -2.741 -6.714 -7.024 1.00 97.94 96 VAL A N 1
ATOM 716 C CA . VAL A 1 96 ? -1.354 -6.284 -6.823 1.00 97.94 96 VAL A CA 1
ATOM 717 C C . VAL A 1 96 ? -0.678 -7.176 -5.782 1.00 97.94 96 VAL A C 1
ATOM 719 O O . VAL A 1 96 ? 0.430 -7.650 -6.025 1.00 97.94 96 VAL A O 1
ATOM 722 N N . LEU A 1 97 ? -1.357 -7.495 -4.674 1.00 97.69 97 LEU A N 1
ATOM 723 C CA . LEU A 1 97 ? -0.847 -8.434 -3.666 1.00 97.69 97 LEU A CA 1
ATOM 724 C C . LEU A 1 97 ? -0.557 -9.819 -4.272 1.00 97.69 97 LEU A C 1
ATOM 726 O O . LEU A 1 97 ? 0.498 -10.392 -4.008 1.00 97.69 97 LEU A O 1
ATOM 730 N N . ARG A 1 98 ? -1.420 -10.326 -5.165 1.00 97.19 98 ARG A N 1
ATOM 731 C CA . ARG A 1 98 ? -1.183 -11.584 -5.902 1.00 97.19 98 ARG A CA 1
ATOM 732 C C . ARG A 1 98 ? 0.074 -11.553 -6.760 1.00 97.19 98 ARG A C 1
ATOM 734 O O . ARG A 1 98 ? 0.744 -12.578 -6.870 1.00 97.19 98 ARG A O 1
ATOM 741 N N . SER A 1 99 ? 0.397 -10.406 -7.358 1.00 96.50 99 SER A N 1
ATOM 742 C CA . SER A 1 99 ? 1.610 -10.256 -8.172 1.00 96.50 99 SER A CA 1
ATOM 743 C C . SER A 1 99 ? 2.901 -10.294 -7.346 1.00 96.50 99 SER A C 1
ATOM 745 O O . SER A 1 99 ? 3.938 -10.700 -7.860 1.00 96.50 99 SER A O 1
ATOM 747 N N . LEU A 1 100 ? 2.832 -9.937 -6.058 1.00 97.50 100 LEU A N 1
ATOM 748 C CA . LEU A 1 100 ? 3.973 -9.949 -5.136 1.00 97.50 100 LEU A CA 1
ATOM 749 C C . LEU A 1 100 ? 4.221 -11.322 -4.492 1.00 97.50 100 LEU A C 1
ATOM 751 O O . LEU A 1 100 ? 5.229 -11.501 -3.810 1.00 97.50 100 LEU A O 1
ATOM 755 N N . ALA A 1 101 ? 3.340 -12.303 -4.713 1.00 96.50 101 ALA A N 1
ATOM 756 C CA . ALA A 1 101 ? 3.490 -13.653 -4.169 1.00 96.50 101 ALA A CA 1
ATOM 757 C C . ALA A 1 101 ? 4.776 -14.346 -4.656 1.00 96.50 101 ALA A C 1
ATOM 759 O O . ALA A 1 101 ? 5.405 -15.072 -3.890 1.00 96.50 101 ALA A O 1
ATOM 760 N N . ASP A 1 102 ? 5.190 -14.068 -5.897 1.00 94.31 102 ASP A N 1
ATOM 761 C CA . ASP A 1 102 ? 6.430 -14.584 -6.493 1.00 94.31 102 ASP A CA 1
ATOM 762 C C . ASP A 1 102 ? 7.564 -13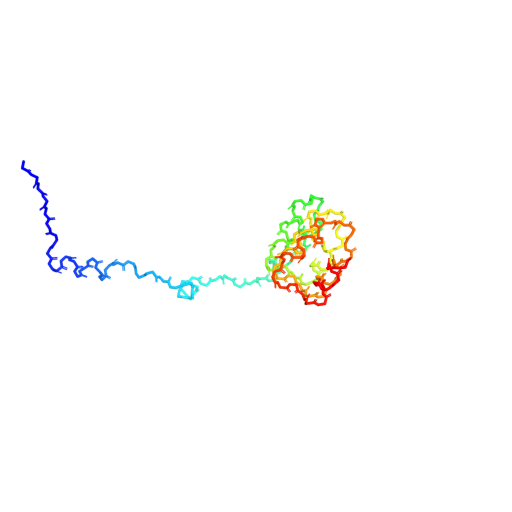.545 -6.476 1.00 94.31 102 ASP A C 1
ATOM 764 O O . ASP A 1 102 ? 8.506 -13.645 -7.265 1.00 94.31 102 ASP A O 1
ATOM 768 N N . ASP A 1 103 ? 7.486 -12.508 -5.628 1.00 97.81 103 ASP A N 1
ATOM 769 C CA . ASP A 1 103 ? 8.550 -11.502 -5.577 1.00 97.81 103 ASP A CA 1
ATOM 770 C C . ASP A 1 103 ? 9.887 -12.180 -5.281 1.00 97.81 103 ASP A C 1
ATOM 772 O O . ASP A 1 103 ? 9.994 -13.017 -4.385 1.00 97.81 103 ASP A O 1
ATOM 776 N N . ARG A 1 104 ? 10.929 -11.790 -6.016 1.00 96.50 104 ARG A N 1
ATOM 777 C CA . ARG A 1 104 ? 12.291 -12.311 -5.842 1.00 96.50 104 ARG A CA 1
ATOM 778 C C . ARG A 1 104 ? 12.831 -12.133 -4.420 1.00 96.50 104 ARG A C 1
ATOM 780 O O . ARG A 1 104 ? 13.691 -12.899 -3.998 1.00 96.50 104 ARG A O 1
ATOM 787 N N . SER A 1 105 ? 12.354 -11.129 -3.690 1.00 97.94 105 SER A N 1
ATOM 788 C CA . SER A 1 105 ? 12.779 -10.853 -2.325 1.00 97.94 105 SER A CA 1
ATOM 789 C C . SER A 1 105 ? 11.937 -11.605 -1.301 1.00 97.94 105 SER A C 1
ATOM 791 O O . SER A 1 105 ? 10.723 -11.423 -1.207 1.00 97.94 105 SER A O 1
ATOM 793 N N . GLU A 1 106 ? 12.609 -12.364 -0.438 1.00 96.94 106 GLU A N 1
ATOM 794 C CA . GLU A 1 106 ? 11.970 -13.007 0.713 1.00 96.94 106 GLU A CA 1
ATOM 795 C C . GLU A 1 106 ? 11.387 -11.985 1.692 1.00 96.94 106 GLU A C 1
ATOM 797 O O . GLU A 1 106 ? 10.382 -12.259 2.338 1.00 96.94 106 GLU A O 1
ATOM 802 N N . ARG A 1 107 ? 11.972 -10.780 1.772 1.00 97.56 107 ARG A N 1
ATOM 803 C CA . ARG A 1 107 ? 11.464 -9.697 2.623 1.00 97.56 107 ARG A CA 1
ATOM 804 C C . ARG A 1 107 ? 10.098 -9.218 2.145 1.00 97.56 107 ARG A C 1
ATOM 806 O O . ARG A 1 107 ? 9.205 -9.026 2.966 1.00 97.56 107 ARG A O 1
ATOM 813 N N . VAL A 1 108 ? 9.922 -9.063 0.834 1.00 98.25 108 VAL A N 1
ATOM 814 C CA . VAL A 1 108 ? 8.634 -8.671 0.243 1.00 98.25 108 VAL A CA 1
ATOM 815 C C . VAL A 1 108 ? 7.589 -9.759 0.490 1.00 98.25 108 VAL A C 1
ATOM 817 O O . VAL A 1 108 ? 6.510 -9.457 0.998 1.00 98.25 108 VAL A O 1
ATOM 820 N N . ARG A 1 109 ? 7.933 -11.029 0.228 1.00 97.62 109 ARG A N 1
ATOM 821 C CA . ARG A 1 109 ? 7.053 -12.178 0.507 1.00 97.62 109 ARG A CA 1
ATOM 822 C C . ARG A 1 109 ? 6.709 -12.301 1.998 1.00 97.62 109 ARG A C 1
ATOM 824 O O . ARG A 1 109 ? 5.568 -12.582 2.346 1.00 97.62 109 ARG A O 1
ATOM 831 N N . GLY A 1 110 ? 7.662 -12.017 2.884 1.00 96.88 110 GLY A N 1
ATOM 832 C CA . GLY A 1 110 ? 7.453 -11.982 4.331 1.00 96.88 110 GLY A CA 1
ATOM 833 C C . GLY A 1 110 ? 6.489 -10.877 4.768 1.00 96.88 110 GLY A C 1
ATOM 834 O O . GLY A 1 110 ? 5.601 -11.133 5.576 1.00 96.88 110 GLY A O 1
ATOM 835 N N . PHE A 1 111 ? 6.600 -9.668 4.202 1.00 97.56 111 PHE A N 1
ATOM 836 C CA . PHE A 1 111 ? 5.630 -8.596 4.462 1.00 97.56 111 PHE A CA 1
ATOM 837 C C . PHE A 1 111 ? 4.231 -8.925 3.943 1.00 97.56 111 PHE A C 1
ATOM 839 O O . PHE A 1 111 ? 3.248 -8.563 4.585 1.00 97.56 111 PHE A O 1
ATOM 846 N N . LEU A 1 112 ? 4.146 -9.642 2.824 1.00 96.69 112 LEU A N 1
ATOM 847 C CA . LEU A 1 112 ? 2.888 -10.156 2.299 1.00 96.69 112 LEU A CA 1
ATOM 848 C C . LEU A 1 112 ? 2.253 -11.154 3.285 1.00 96.69 112 LEU A C 1
ATOM 850 O O . LEU A 1 112 ? 1.083 -11.024 3.620 1.00 96.69 112 LEU A O 1
ATOM 854 N N . ALA A 1 113 ? 3.036 -12.085 3.837 1.00 95.88 113 ALA A N 1
ATOM 855 C CA . ALA A 1 113 ? 2.545 -13.080 4.796 1.00 95.88 113 ALA A CA 1
ATOM 856 C C . ALA A 1 113 ? 1.980 -12.476 6.098 1.00 95.88 113 ALA A C 1
ATOM 858 O O . ALA A 1 113 ? 1.108 -13.074 6.724 1.00 95.88 113 ALA A O 1
ATOM 859 N N . VAL A 1 114 ? 2.463 -11.299 6.514 1.00 95.06 114 VAL A N 1
ATOM 860 C CA . VAL A 1 114 ? 1.974 -10.603 7.721 1.00 95.06 114 VAL A CA 1
ATOM 861 C C . VAL A 1 114 ? 0.907 -9.543 7.433 1.00 95.06 114 VAL A C 1
ATOM 863 O O . VAL A 1 114 ? 0.384 -8.942 8.370 1.00 95.06 114 VAL A O 1
ATOM 866 N N . ASN A 1 115 ? 0.571 -9.290 6.166 1.00 95.88 115 ASN A N 1
ATOM 867 C CA . ASN A 1 115 ? -0.506 -8.373 5.814 1.00 95.88 115 ASN A CA 1
ATOM 868 C C . ASN A 1 115 ? -1.862 -9.080 5.973 1.00 95.88 115 ASN A C 1
ATOM 870 O O . ASN A 1 115 ? -2.173 -10.0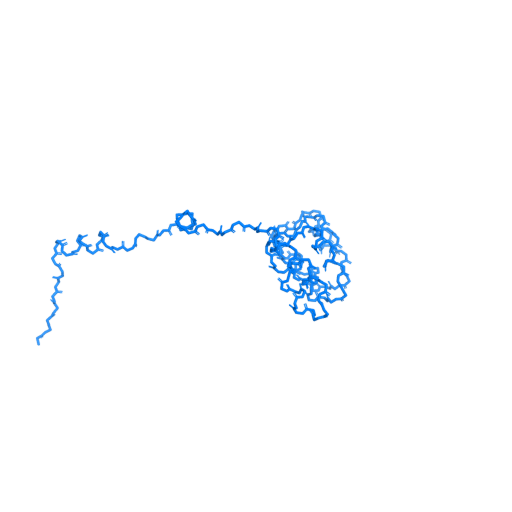40 5.270 1.00 95.88 115 ASN A O 1
ATOM 874 N N . PHE A 1 116 ? -2.684 -8.570 6.892 1.00 94.06 116 PHE A N 1
ATOM 875 C CA . PHE A 1 116 ? -3.978 -9.153 7.253 1.00 94.06 116 PHE A CA 1
ATOM 876 C C . PHE A 1 116 ? -4.990 -9.195 6.094 1.00 94.06 116 PHE A C 1
ATOM 878 O O . PHE A 1 116 ? -5.894 -10.025 6.098 1.00 94.06 116 PHE A O 1
ATOM 885 N N . TYR A 1 117 ? -4.829 -8.329 5.090 1.00 93.50 117 TYR A N 1
ATOM 886 C CA . TYR A 1 117 ? -5.735 -8.216 3.942 1.00 93.50 117 TYR A CA 1
ATOM 887 C C . TYR A 1 117 ? -5.292 -9.044 2.732 1.00 93.50 117 TYR A C 1
ATOM 889 O O . TYR A 1 117 ? -5.907 -8.970 1.666 1.00 93.50 117 TYR A O 1
ATOM 897 N N . VAL A 1 118 ? -4.227 -9.838 2.866 1.00 95.06 118 VAL A N 1
ATOM 898 C CA . VAL A 1 118 ? -3.753 -10.680 1.770 1.00 95.06 118 VAL A CA 1
ATOM 899 C C . VAL A 1 118 ? -4.755 -11.803 1.467 1.00 95.06 118 VAL A C 1
ATOM 901 O O . VAL A 1 118 ? -5.190 -12.507 2.381 1.00 95.06 118 VAL A O 1
ATOM 904 N N . PRO A 1 119 ? -5.119 -12.007 0.184 1.00 95.62 119 PRO A N 1
ATOM 905 C CA . PRO A 1 119 ? -6.028 -13.075 -0.219 1.00 95.62 119 PRO A CA 1
ATOM 906 C C . PRO A 1 119 ? -5.543 -14.474 0.187 1.00 95.62 119 PRO A C 1
ATOM 908 O O . PRO A 1 119 ? -4.346 -14.771 0.173 1.00 95.62 119 PRO A O 1
ATOM 911 N N . SER A 1 120 ? -6.476 -15.377 0.494 1.00 94.88 120 SER A N 1
ATOM 912 C CA . SER A 1 120 ? -6.149 -16.733 0.957 1.00 94.88 120 SER A CA 1
ATOM 913 C C . SER A 1 120 ? -5.378 -17.565 -0.076 1.00 94.88 120 SER A C 1
ATOM 915 O O . SER A 1 120 ? -4.525 -18.364 0.309 1.00 94.88 120 SER A O 1
ATOM 917 N N . ASP A 1 121 ? -5.609 -17.353 -1.375 1.00 95.38 121 ASP A N 1
ATOM 918 C CA . ASP A 1 121 ? -4.846 -17.984 -2.459 1.00 95.38 121 ASP A CA 1
ATOM 919 C C . ASP A 1 121 ? -3.366 -17.578 -2.434 1.00 95.38 121 ASP A C 1
ATOM 921 O O . ASP A 1 121 ? -2.487 -18.400 -2.692 1.00 95.38 121 ASP A O 1
ATOM 925 N N . VAL A 1 122 ? -3.070 -16.334 -2.052 1.00 95.88 122 VAL A N 1
ATOM 926 C CA . VAL A 1 122 ? -1.695 -15.852 -1.877 1.00 95.88 122 VAL A CA 1
ATOM 927 C C . VAL A 1 122 ? -1.051 -16.498 -0.656 1.00 95.88 122 VAL A C 1
ATOM 929 O O . VAL A 1 122 ? 0.063 -17.002 -0.765 1.00 95.88 122 VAL A O 1
ATOM 932 N N . MET A 1 123 ? -1.758 -16.573 0.476 1.00 94.62 123 MET A N 1
ATOM 933 C CA . MET A 1 123 ? -1.244 -17.254 1.673 1.00 94.62 123 MET A CA 1
ATOM 934 C C . MET A 1 123 ? -0.915 -18.729 1.401 1.00 94.62 123 MET A C 1
ATOM 936 O O . MET A 1 123 ? 0.127 -19.220 1.828 1.00 94.62 123 MET A O 1
ATOM 940 N N . GLN A 1 124 ? -1.755 -19.430 0.631 1.00 93.06 124 GLN A N 1
ATOM 941 C CA . GLN A 1 124 ? -1.496 -20.818 0.229 1.00 93.06 124 GLN A CA 1
ATOM 942 C C . GLN A 1 124 ? -0.247 -20.968 -0.642 1.00 93.06 124 GLN A C 1
ATOM 944 O O . GLN A 1 124 ? 0.417 -21.999 -0.575 1.00 93.06 124 GLN A O 1
ATOM 949 N N . ARG A 1 125 ? 0.064 -19.968 -1.473 1.00 92.88 125 ARG A N 1
ATOM 950 C CA . ARG A 1 125 ? 1.276 -19.958 -2.301 1.00 92.88 125 ARG A CA 1
ATOM 951 C C . ARG A 1 125 ? 2.525 -19.686 -1.472 1.00 92.88 125 ARG A C 1
ATOM 953 O O . ARG A 1 125 ? 3.531 -20.334 -1.711 1.00 92.88 125 ARG A O 1
ATOM 960 N N . LEU A 1 126 ? 2.442 -18.786 -0.491 1.00 92.38 126 LEU A N 1
ATOM 961 C CA . LEU A 1 126 ? 3.549 -18.466 0.419 1.00 92.38 126 LEU A CA 1
ATOM 962 C C . LEU A 1 126 ? 3.887 -19.605 1.395 1.00 92.38 126 LEU A C 1
ATOM 964 O O . LEU A 1 126 ? 4.997 -19.646 1.914 1.00 92.38 126 LEU A O 1
ATOM 968 N N . ALA A 1 127 ? 2.936 -20.502 1.668 1.00 89.25 127 ALA A N 1
ATOM 969 C CA . ALA A 1 127 ? 3.116 -21.647 2.562 1.00 89.25 127 ALA A CA 1
ATOM 970 C C . ALA A 1 127 ? 3.797 -22.866 1.904 1.00 89.25 127 ALA A C 1
ATOM 972 O O . ALA A 1 127 ? 3.994 -23.877 2.579 1.00 89.25 127 ALA A O 1
ATOM 973 N N . ARG A 1 128 ? 4.088 -22.801 0.599 1.00 76.94 128 ARG A N 1
ATOM 974 C CA . ARG A 1 128 ? 4.775 -23.850 -0.168 1.00 76.94 128 ARG A CA 1
ATOM 975 C C . ARG A 1 128 ? 6.254 -23.527 -0.304 1.00 76.94 128 ARG A C 1
ATOM 977 O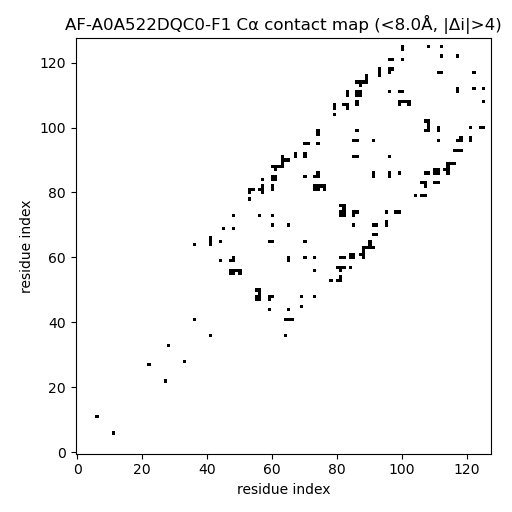 O . ARG A 1 128 ? 7.040 -24.494 -0.250 1.00 76.94 128 ARG A O 1
#

Solvent-accessible surface area (backbone atoms only — not comparable to full-atom values): 7530 Å² total; per-residue (Å²): 135,85,86,80,79,78,78,50,74,66,55,52,50,49,50,60,73,66,43,80,72,82,65,51,74,66,58,47,41,70,78,54,64,78,78,80,88,45,71,69,56,52,54,49,44,58,56,39,55,70,43,88,53,59,73,54,23,25,54,38,36,58,39,74,80,49,51,67,72,52,50,54,51,41,61,66,42,92,49,64,64,28,25,25,26,36,34,48,31,80,60,52,50,60,72,52,53,54,64,38,58,75,43,92,44,67,65,30,35,50,29,34,74,72,24,88,74,56,51,67,72,43,52,60,59,72,74,106

Nearest PDB structures (foldseek):
  5csl-assembly1_A  TM=4.425E-01  e=9.318E+00  Saccharomyces cerevisiae S288C
  3icq-assembly2_U  TM=4.787E-01  e=9.814E+00  Schizosaccharomyces pombe
  5qsr-assembly1_A  TM=2.713E-01  e=5.265E+00  Homo sapiens

Foldseek 3Di:
DDPDDDDDPVRVVVCVVPPPDPDDPVRVCVVPPDDDCDPVNQVVLVVQCPDPDVVSVLVSLQDLPRDQVSLLVQCPDPDPSSVLSVLQHLSHDQVSLQVQLPPPDPSSVVSNCPRPNHDPVSVVSSVD

Secondary structure (DSSP, 8-state):
----PPPPHHHHHHHHHSSPP---HHHHHHHSPPPP--HHHHHHHHHHHT-SSHHHHHHHHT-TT--HHHHHHHTT-SSHHHHHHHHH-TTS-HHHHHHGGG-S-HHHHHHHHT-TT--HHHHHHHT-